Protein AF-A0A1H2B1D7-F1 (afdb_monomer_lite)

Sequence (89 aa):
MHILYDDTTVLPSPENSVSSLLYAEEVPALRALNAVLDPMITDLGDSPDDVYLADPRWTEVVDAARAALLTMRNSGHDDPPAPSTTCVE

Structure (mmCIF, N/CA/C/O backbone):
data_AF-A0A1H2B1D7-F1
#
_entry.id   AF-A0A1H2B1D7-F1
#
loop_
_atom_site.group_PDB
_atom_site.id
_at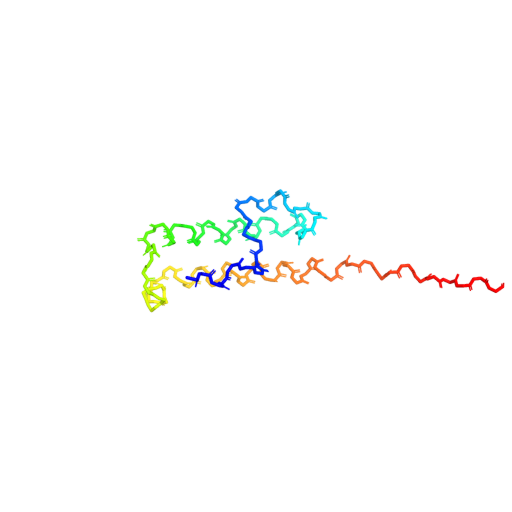om_site.type_symbol
_atom_site.label_atom_id
_atom_site.label_alt_id
_atom_site.label_comp_id
_atom_site.label_asym_id
_atom_site.label_entity_id
_atom_site.label_seq_id
_atom_site.pdbx_PDB_ins_code
_atom_site.Cartn_x
_atom_site.Cartn_y
_atom_site.Cartn_z
_atom_site.occupancy
_atom_site.B_iso_or_equiv
_atom_site.auth_seq_id
_atom_site.auth_comp_id
_atom_site.auth_asym_id
_atom_site.auth_atom_id
_atom_site.pdbx_PDB_model_num
ATOM 1 N N . MET A 1 1 ? -12.200 -20.639 2.064 1.00 44.12 1 MET A N 1
ATOM 2 C CA . MET A 1 1 ? -12.314 -20.218 0.650 1.00 44.12 1 MET A CA 1
ATOM 3 C C . MET A 1 1 ? -11.864 -18.766 0.600 1.00 44.12 1 MET A C 1
ATOM 5 O O . MET A 1 1 ? -12.671 -17.887 0.864 1.00 44.12 1 MET A O 1
ATOM 9 N N . HIS A 1 2 ? -10.562 -18.524 0.413 1.00 48.66 2 HIS A N 1
ATOM 10 C CA . HIS A 1 2 ? -9.997 -17.175 0.294 1.00 48.66 2 HIS A CA 1
ATOM 11 C C . HIS A 1 2 ? -10.067 -16.771 -1.182 1.00 48.66 2 HIS A C 1
ATOM 13 O O . HIS A 1 2 ? -9.183 -17.109 -1.954 1.00 48.66 2 HIS A O 1
ATOM 19 N N . ILE A 1 3 ? -11.168 -16.127 -1.573 1.00 53.44 3 ILE A N 1
ATOM 20 C CA . ILE A 1 3 ? -11.507 -15.800 -2.974 1.00 53.44 3 ILE A CA 1
ATOM 21 C C . ILE A 1 3 ? -11.049 -14.376 -3.357 1.00 53.44 3 ILE A C 1
ATOM 23 O O . ILE A 1 3 ? -11.374 -13.881 -4.425 1.00 53.44 3 ILE A O 1
ATOM 27 N N . LEU A 1 4 ? -10.314 -13.683 -2.480 1.00 51.78 4 LEU A N 1
ATOM 28 C CA . LEU A 1 4 ? -9.920 -12.281 -2.689 1.00 51.78 4 LEU A CA 1
ATOM 29 C C . LEU A 1 4 ? -8.608 -12.112 -3.477 1.00 51.78 4 LEU A C 1
ATOM 31 O O . LEU A 1 4 ? -8.330 -11.015 -3.948 1.00 51.78 4 LEU A O 1
ATOM 35 N N . TYR A 1 5 ? -7.836 -13.190 -3.657 1.00 49.59 5 TYR A N 1
ATOM 36 C CA . TYR A 1 5 ? -6.534 -13.168 -4.341 1.00 49.59 5 TYR A CA 1
ATOM 37 C C . TYR A 1 5 ? -6.493 -13.966 -5.653 1.00 49.59 5 TYR A C 1
ATOM 39 O O . TYR A 1 5 ? -5.432 -14.073 -6.252 1.00 49.59 5 TYR A O 1
ATOM 47 N N . ASP A 1 6 ? -7.614 -14.527 -6.118 1.00 51.47 6 ASP A N 1
ATOM 48 C CA . ASP A 1 6 ? -7.593 -15.441 -7.277 1.00 51.47 6 ASP A CA 1
ATOM 49 C C . ASP A 1 6 ? -7.311 -14.706 -8.605 1.00 51.47 6 ASP A C 1
ATOM 51 O O . ASP A 1 6 ? -6.652 -15.242 -9.489 1.00 51.47 6 ASP A O 1
ATOM 55 N N . ASP A 1 7 ? -7.714 -13.433 -8.700 1.00 53.84 7 ASP A N 1
ATOM 56 C CA . ASP A 1 7 ? -7.500 -12.576 -9.879 1.00 53.84 7 ASP A CA 1
ATOM 57 C C . ASP A 1 7 ? -6.389 -11.527 -9.691 1.00 53.84 7 ASP A C 1
ATOM 59 O O . ASP A 1 7 ? -6.181 -10.669 -10.552 1.00 53.84 7 ASP A O 1
ATOM 63 N N . THR A 1 8 ? -5.659 -11.552 -8.569 1.00 53.41 8 THR A N 1
ATOM 64 C CA . THR A 1 8 ? -4.569 -10.598 -8.318 1.00 53.41 8 THR A CA 1
ATOM 65 C C . THR A 1 8 ? -3.254 -11.333 -8.110 1.00 53.41 8 THR A C 1
ATOM 67 O O . THR A 1 8 ? -3.081 -12.123 -7.186 1.00 53.41 8 THR A O 1
ATOM 70 N N . THR A 1 9 ? -2.282 -11.072 -8.986 1.00 60.62 9 THR A N 1
ATOM 71 C CA . THR A 1 9 ? -0.918 -11.545 -8.742 1.00 60.62 9 THR A CA 1
ATOM 72 C C . THR A 1 9 ? -0.336 -10.717 -7.602 1.00 60.62 9 THR A C 1
ATOM 74 O O . THR A 1 9 ? -0.084 -9.524 -7.760 1.00 60.62 9 THR A O 1
ATOM 77 N N . VAL A 1 10 ? -0.129 -11.345 -6.444 1.00 60.66 10 VAL A N 1
ATOM 78 C CA . VAL A 1 10 ? 0.611 -10.732 -5.338 1.00 60.66 10 VAL A CA 1
ATOM 79 C C . VAL A 1 10 ? 2.072 -10.620 -5.770 1.00 60.66 10 VAL A C 1
ATOM 81 O O . VAL A 1 10 ? 2.694 -11.624 -6.117 1.00 60.66 10 VAL A O 1
ATOM 84 N N . LEU A 1 11 ? 2.610 -9.398 -5.780 1.00 60.22 11 LEU A N 1
ATOM 85 C CA . LEU A 1 11 ? 3.973 -9.092 -6.218 1.00 60.22 11 LEU A CA 1
ATOM 86 C C . LEU A 1 11 ? 4.882 -8.834 -5.007 1.00 60.22 11 LEU A C 1
ATOM 88 O O . LEU A 1 11 ? 5.129 -7.677 -4.673 1.00 60.22 11 LEU A O 1
ATOM 92 N N . PRO A 1 12 ? 5.424 -9.881 -4.351 1.00 61.59 12 PRO A N 1
ATOM 93 C CA . PRO A 1 12 ? 6.339 -9.706 -3.220 1.00 61.59 12 PRO A CA 1
ATOM 94 C C . PRO A 1 12 ? 7.663 -9.038 -3.628 1.00 61.59 12 PRO A C 1
ATOM 96 O O . PRO A 1 12 ? 8.418 -8.566 -2.783 1.00 61.59 12 PRO A O 1
ATOM 99 N N . SER A 1 13 ? 7.969 -9.002 -4.927 1.00 63.47 13 SER A N 1
ATOM 100 C CA . SER A 1 13 ? 9.149 -8.345 -5.491 1.00 63.47 13 SER A CA 1
ATOM 101 C C . SER A 1 13 ? 8.747 -7.619 -6.780 1.00 63.47 13 SER A C 1
ATOM 103 O O . SER A 1 13 ? 8.829 -8.214 -7.858 1.00 63.47 13 SER A O 1
ATOM 105 N N . PRO A 1 14 ? 8.264 -6.364 -6.695 1.00 58.06 14 PRO A N 1
ATOM 106 C CA . PRO A 1 14 ? 7.730 -5.632 -7.847 1.00 58.06 14 PRO A CA 1
ATOM 107 C C . PRO A 1 14 ? 8.755 -5.463 -8.980 1.00 58.06 14 PRO A C 1
ATOM 109 O O . PRO A 1 14 ? 8.385 -5.484 -10.150 1.00 58.06 14 PRO A O 1
ATOM 112 N N . GLU A 1 15 ? 10.053 -5.408 -8.667 1.00 62.22 15 GLU A N 1
ATOM 113 C CA . GLU A 1 15 ? 11.145 -5.407 -9.653 1.00 62.22 15 GLU A CA 1
ATOM 114 C C . GLU A 1 15 ? 11.120 -6.602 -10.620 1.00 62.22 15 GLU A C 1
ATOM 116 O O . GLU A 1 15 ? 11.529 -6.469 -11.770 1.00 62.22 15 GLU A O 1
ATOM 121 N N . ASN A 1 16 ? 10.605 -7.756 -10.186 1.00 63.62 16 ASN A N 1
ATOM 122 C CA . ASN A 1 16 ? 10.554 -8.970 -11.000 1.00 63.62 16 ASN A CA 1
ATOM 123 C C . ASN A 1 16 ? 9.377 -8.963 -11.987 1.00 63.62 16 ASN A C 1
ATOM 125 O O . ASN A 1 16 ? 9.246 -9.885 -12.787 1.00 63.62 16 ASN A O 1
ATOM 129 N N . SER A 1 17 ? 8.502 -7.957 -11.913 1.00 58.19 17 SER A N 1
ATOM 130 C CA . SER A 1 17 ? 7.346 -7.771 -12.807 1.00 58.19 17 SER A CA 1
ATOM 131 C C . SER A 1 17 ? 7.457 -6.528 -13.684 1.00 58.19 17 SER A C 1
ATOM 133 O O . SER A 1 17 ? 6.539 -6.224 -14.453 1.00 58.19 17 SER A O 1
ATOM 135 N N . VAL A 1 18 ? 8.596 -5.833 -13.604 1.00 58.50 18 VAL A N 1
ATOM 136 C CA . VAL A 1 18 ? 8.949 -4.777 -14.551 1.00 58.50 18 VAL A CA 1
ATOM 137 C C . VAL A 1 18 ? 8.935 -5.374 -15.950 1.00 58.50 18 VAL A C 1
ATOM 139 O O . VAL A 1 18 ? 9.518 -6.436 -16.157 1.00 58.50 18 VAL A O 1
ATOM 142 N N . SER A 1 19 ? 8.288 -4.695 -16.898 1.00 55.09 19 SER A N 1
ATOM 143 C CA . SER A 1 19 ? 8.082 -5.062 -18.311 1.00 55.09 19 SER A CA 1
ATOM 144 C C . SER A 1 19 ? 7.014 -6.116 -18.640 1.00 55.09 19 SER A C 1
ATOM 146 O O . SER A 1 19 ? 6.670 -6.235 -19.814 1.00 55.09 19 SER A O 1
ATOM 148 N N . SER A 1 20 ? 6.435 -6.830 -17.662 1.00 59.69 20 SER A N 1
ATOM 149 C CA . SER A 1 20 ? 5.249 -7.680 -17.907 1.00 59.69 20 SER A CA 1
ATOM 150 C C . SER A 1 20 ? 3.946 -7.058 -17.402 1.00 59.69 20 SER A C 1
ATOM 152 O O . SER A 1 20 ? 2.916 -7.194 -18.057 1.00 59.69 20 SER A O 1
ATOM 154 N N . LEU A 1 21 ? 3.993 -6.375 -16.254 1.00 61.97 21 LEU A N 1
ATOM 155 C CA . LEU A 1 21 ? 2.826 -5.771 -15.600 1.00 61.97 21 LEU A CA 1
ATOM 156 C C . LEU A 1 21 ? 3.107 -4.382 -15.027 1.00 61.97 21 LEU A C 1
ATOM 158 O O . LEU A 1 21 ? 2.169 -3.613 -14.850 1.00 61.97 21 LEU A O 1
ATOM 162 N N . LEU A 1 22 ? 4.372 -4.082 -14.719 1.00 67.75 22 LEU A N 1
ATOM 163 C CA . LEU A 1 22 ? 4.787 -2.807 -14.147 1.00 67.75 22 LEU A CA 1
ATOM 164 C C . LEU A 1 22 ? 5.774 -2.086 -15.062 1.00 67.75 22 LEU A C 1
ATOM 166 O O . LEU A 1 22 ? 6.657 -2.705 -15.667 1.00 67.75 22 LEU A O 1
ATOM 170 N N . TYR A 1 23 ? 5.675 -0.769 -15.104 1.00 77.88 23 TYR A N 1
ATOM 171 C CA . TYR A 1 23 ? 6.714 0.095 -15.638 1.00 77.88 23 TYR A CA 1
ATOM 172 C C . TYR A 1 23 ? 7.828 0.301 -14.601 1.00 77.88 23 TYR A C 1
ATOM 174 O O . TYR A 1 23 ? 7.628 0.169 -13.389 1.00 77.88 23 TYR A O 1
ATOM 182 N N . ALA A 1 24 ? 9.043 0.605 -15.061 1.00 78.38 24 ALA A N 1
ATOM 183 C CA . ALA A 1 24 ? 10.203 0.722 -14.174 1.00 78.38 24 ALA A CA 1
ATOM 184 C C . ALA A 1 24 ? 10.029 1.859 -13.150 1.00 78.38 24 ALA A C 1
ATOM 186 O O . ALA A 1 24 ? 10.515 1.771 -12.020 1.00 78.38 24 ALA A O 1
ATOM 187 N N . GLU A 1 25 ? 9.301 2.906 -13.535 1.00 80.69 25 GLU A N 1
ATOM 188 C CA . GLU A 1 25 ? 9.001 4.074 -12.701 1.00 80.69 25 GLU A CA 1
ATOM 189 C C . GLU A 1 25 ? 7.968 3.779 -11.600 1.00 80.69 25 GLU A C 1
ATOM 191 O O . GLU A 1 25 ? 7.910 4.505 -10.607 1.00 80.69 25 GLU A O 1
ATOM 196 N N . GLU A 1 26 ? 7.189 2.699 -11.724 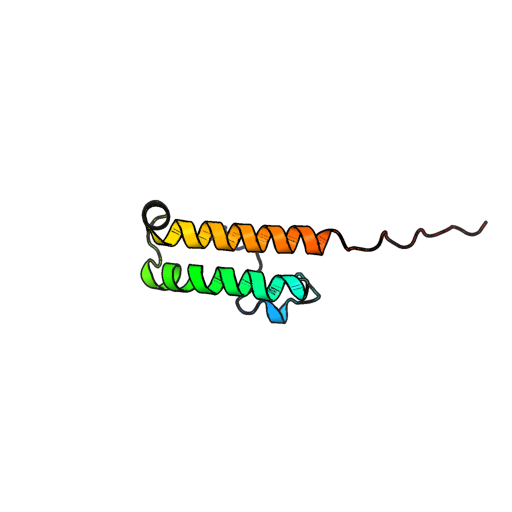1.00 80.69 26 GLU A N 1
ATOM 197 C CA . GLU A 1 26 ? 6.168 2.302 -10.744 1.00 80.69 26 GLU A CA 1
ATOM 198 C C . GLU A 1 26 ? 6.764 1.538 -9.551 1.00 80.69 26 GLU A C 1
ATOM 200 O O . GLU A 1 26 ? 6.228 1.588 -8.439 1.00 80.69 26 GLU A O 1
ATOM 205 N N . VAL A 1 27 ? 7.910 0.872 -9.739 1.00 84.19 27 VAL A N 1
ATOM 206 C CA . VAL A 1 27 ? 8.557 0.044 -8.704 1.00 84.19 27 VAL A CA 1
ATOM 207 C C . VAL A 1 27 ? 8.885 0.820 -7.425 1.00 84.19 27 VAL A C 1
ATOM 209 O O . VAL A 1 27 ? 8.555 0.326 -6.341 1.00 84.19 27 VAL A O 1
ATOM 212 N N . PRO A 1 28 ? 9.501 2.021 -7.472 1.00 86.19 28 PRO A N 1
ATOM 213 C CA . PRO A 1 28 ? 9.786 2.782 -6.259 1.00 86.19 28 PRO A CA 1
ATOM 214 C C . PRO A 1 28 ? 8.516 3.165 -5.494 1.00 86.19 28 PRO A C 1
ATOM 216 O O . PRO A 1 28 ? 8.514 3.143 -4.264 1.00 86.19 28 PRO A O 1
ATOM 219 N N . ALA A 1 29 ? 7.431 3.477 -6.208 1.00 87.62 29 ALA A N 1
ATOM 220 C CA . ALA A 1 29 ? 6.171 3.882 -5.596 1.00 87.62 29 ALA A CA 1
ATOM 221 C C . ALA A 1 29 ? 5.475 2.702 -4.893 1.00 87.62 29 ALA A C 1
ATOM 223 O O . ALA A 1 29 ? 4.998 2.846 -3.768 1.00 87.62 29 ALA A O 1
ATOM 224 N N . LEU A 1 30 ? 5.500 1.511 -5.499 1.00 86.56 30 LEU A N 1
ATOM 225 C CA . LEU A 1 30 ? 4.979 0.288 -4.879 1.00 86.56 30 LEU A CA 1
ATOM 226 C C . LEU A 1 30 ? 5.820 -0.170 -3.683 1.00 86.56 30 LEU A C 1
ATOM 228 O O . LEU A 1 30 ? 5.267 -0.606 -2.674 1.00 86.56 30 LEU A O 1
ATOM 232 N N . ARG A 1 31 ? 7.148 -0.018 -3.742 1.00 88.19 31 ARG A N 1
ATOM 233 C CA . ARG A 1 31 ? 8.017 -0.277 -2.582 1.00 88.19 31 ARG A CA 1
ATOM 234 C C . ARG A 1 31 ? 7.726 0.669 -1.420 1.00 88.19 31 ARG A C 1
ATOM 236 O O . ARG A 1 31 ? 7.734 0.222 -0.278 1.00 88.19 31 ARG A O 1
ATOM 243 N N . ALA A 1 32 ? 7.459 1.946 -1.698 1.00 89.00 32 ALA A N 1
ATOM 244 C CA . ALA A 1 32 ? 7.093 2.915 -0.668 1.00 89.00 32 ALA A CA 1
ATOM 245 C C . ALA A 1 32 ? 5.766 2.546 0.015 1.00 89.00 32 ALA A C 1
ATOM 247 O O . ALA A 1 32 ? 5.683 2.592 1.238 1.00 89.00 32 ALA A O 1
ATOM 248 N N . LEU A 1 33 ? 4.766 2.100 -0.755 1.00 91.44 33 LEU A N 1
ATOM 249 C CA . LEU A 1 33 ? 3.524 1.559 -0.198 1.00 91.44 33 LEU A CA 1
ATOM 250 C C . LEU A 1 33 ? 3.779 0.313 0.662 1.00 91.44 33 LEU A C 1
ATOM 252 O O . LEU A 1 33 ? 3.277 0.223 1.780 1.00 91.44 33 LEU A O 1
ATOM 256 N N . ASN A 1 34 ? 4.590 -0.631 0.179 1.00 89.25 34 ASN A N 1
ATOM 257 C CA . ASN A 1 34 ? 4.907 -1.835 0.945 1.00 89.25 34 ASN A CA 1
ATOM 258 C C . ASN A 1 34 ? 5.619 -1.504 2.265 1.00 89.25 34 ASN A C 1
ATOM 260 O O . ASN A 1 34 ? 5.325 -2.115 3.283 1.00 89.25 34 ASN A O 1
ATOM 264 N N . ALA A 1 35 ? 6.510 -0.510 2.275 1.00 91.38 35 ALA A N 1
ATOM 265 C CA . ALA A 1 35 ? 7.252 -0.119 3.473 1.00 91.38 35 ALA A CA 1
ATOM 266 C C . ALA A 1 35 ? 6.358 0.374 4.624 1.00 91.38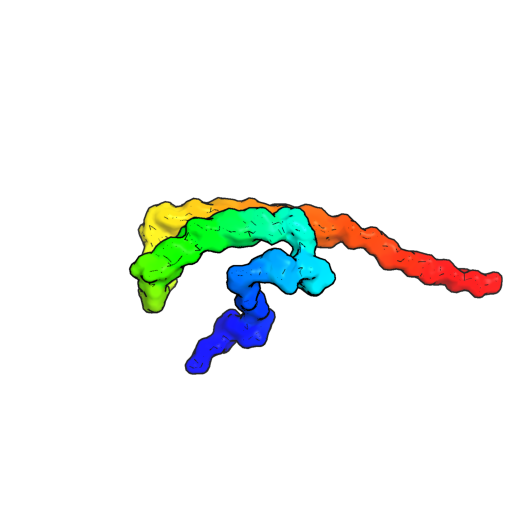 35 ALA A C 1
ATOM 268 O O . ALA A 1 35 ? 6.748 0.240 5.781 1.00 91.38 35 ALA A O 1
ATOM 269 N N . VAL A 1 36 ? 5.181 0.930 4.319 1.00 92.81 36 VAL A N 1
ATOM 270 C CA . VAL A 1 36 ? 4.224 1.401 5.336 1.00 92.81 36 VAL A CA 1
ATOM 271 C C . VAL A 1 36 ? 3.147 0.364 5.652 1.00 92.81 36 VAL A C 1
ATOM 273 O O . VAL A 1 36 ? 2.690 0.277 6.789 1.00 92.81 36 VAL A O 1
ATOM 276 N N . LEU A 1 37 ? 2.764 -0.454 4.669 1.00 90.44 37 LEU A N 1
ATOM 277 C CA . LEU A 1 37 ? 1.717 -1.460 4.824 1.00 90.44 37 LEU A CA 1
ATOM 278 C C . LEU A 1 37 ? 2.225 -2.748 5.495 1.00 90.44 37 LEU A C 1
ATOM 280 O O . LEU A 1 37 ? 1.538 -3.296 6.353 1.00 90.44 37 LEU A O 1
ATOM 284 N N . ASP A 1 38 ? 3.424 -3.219 5.148 1.00 91.62 38 ASP A N 1
ATOM 285 C CA . ASP A 1 38 ? 3.989 -4.485 5.642 1.00 91.62 38 ASP A CA 1
ATOM 286 C C . ASP A 1 38 ? 4.168 -4.531 7.174 1.00 91.62 38 ASP A C 1
ATOM 288 O O . ASP A 1 38 ? 3.761 -5.522 7.789 1.00 91.62 38 ASP A O 1
ATOM 292 N N . PRO A 1 39 ? 4.652 -3.465 7.850 1.00 92.06 39 PRO A N 1
ATOM 293 C CA . PRO A 1 39 ? 4.702 -3.442 9.312 1.00 92.06 39 PRO A CA 1
ATOM 294 C C . PRO A 1 39 ? 3.310 -3.515 9.944 1.00 92.06 39 PRO A C 1
ATOM 296 O O . PRO A 1 39 ? 3.114 -4.186 10.951 1.00 92.06 39 PRO A O 1
ATOM 299 N N . MET A 1 40 ? 2.324 -2.852 9.335 1.00 92.38 40 MET A N 1
ATOM 300 C CA . MET A 1 40 ? 0.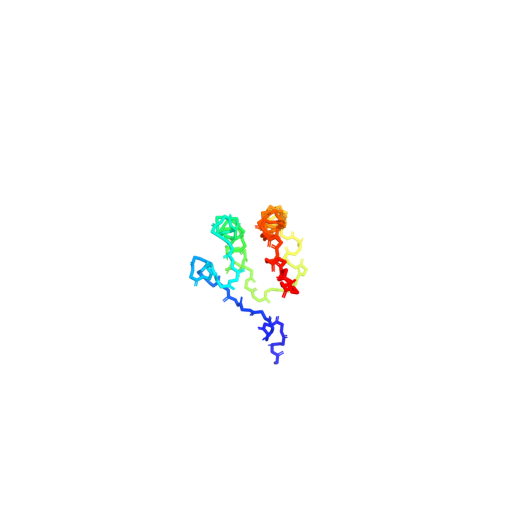952 -2.844 9.835 1.00 92.38 40 MET A CA 1
ATOM 301 C C . MET A 1 40 ? 0.297 -4.223 9.694 1.00 92.38 40 MET A C 1
ATOM 303 O O . MET A 1 40 ? -0.346 -4.679 10.635 1.00 92.38 40 MET A O 1
ATOM 307 N N . ILE A 1 41 ? 0.523 -4.917 8.573 1.00 90.69 41 ILE A N 1
ATOM 308 C CA . ILE A 1 41 ? 0.088 -6.309 8.374 1.00 90.69 41 ILE A CA 1
ATOM 309 C C . ILE A 1 41 ? 0.799 -7.246 9.353 1.00 90.69 41 ILE A C 1
ATOM 311 O O . ILE A 1 41 ? 0.164 -8.120 9.936 1.00 90.69 41 ILE A O 1
ATOM 315 N N . THR A 1 42 ? 2.102 -7.058 9.567 1.00 91.75 42 THR A N 1
ATOM 316 C CA . THR A 1 42 ? 2.882 -7.872 10.510 1.00 91.75 42 THR A CA 1
ATOM 317 C C . THR A 1 42 ? 2.362 -7.730 11.942 1.00 91.75 42 THR A C 1
ATOM 319 O O . THR A 1 42 ? 2.258 -8.726 12.657 1.00 91.75 42 THR A O 1
ATOM 322 N N . ASP A 1 43 ? 2.008 -6.511 12.351 1.00 92.81 43 ASP A N 1
ATOM 323 C CA . ASP A 1 43 ? 1.548 -6.225 13.711 1.00 92.81 43 ASP A CA 1
ATOM 324 C C . ASP A 1 43 ? 0.085 -6.624 13.944 1.00 92.81 43 ASP A C 1
ATOM 326 O O . ASP A 1 43 ? -0.249 -7.169 14.997 1.00 92.81 43 ASP A O 1
ATOM 330 N N . LEU A 1 44 ? -0.804 -6.317 12.993 1.00 90.94 44 LEU A N 1
ATOM 331 C CA . LEU A 1 44 ? -2.246 -6.532 13.139 1.00 90.94 44 LEU A CA 1
ATOM 332 C C . LEU A 1 44 ? -2.681 -7.929 12.678 1.00 90.94 44 LEU A C 1
ATOM 334 O O . LEU A 1 44 ? -3.687 -8.440 13.172 1.00 90.94 44 LEU A O 1
ATOM 338 N N . GLY A 1 45 ? -1.936 -8.569 11.775 1.00 92.75 45 GLY A N 1
ATOM 339 C CA . GLY A 1 45 ? -2.206 -9.920 11.285 1.00 92.75 45 GLY A CA 1
ATOM 340 C C . GLY A 1 45 ? -3.638 -10.080 10.767 1.00 92.75 45 GLY A C 1
ATOM 341 O O . GLY A 1 45 ? -4.137 -9.240 10.021 1.00 92.75 45 GLY A O 1
ATOM 342 N N . ASP A 1 46 ? -4.330 -11.122 11.228 1.00 91.44 46 ASP A N 1
ATOM 343 C CA . ASP A 1 46 ? -5.718 -11.435 10.847 1.00 91.44 46 ASP A CA 1
ATOM 344 C C . ASP A 1 46 ? -6.775 -10.616 11.617 1.00 91.44 46 ASP A C 1
ATOM 346 O O . ASP A 1 46 ? -7.918 -11.050 11.793 1.00 91.44 46 ASP A O 1
ATOM 350 N N . SER A 1 47 ? -6.400 -9.443 12.135 1.00 92.75 47 SER A N 1
ATOM 351 C CA . SER A 1 47 ? -7.352 -8.539 12.781 1.00 92.75 47 SER A CA 1
ATOM 352 C C . SER A 1 47 ? -8.451 -8.106 11.803 1.00 92.75 47 SER A C 1
ATOM 354 O O . SER A 1 47 ? -8.196 -7.974 10.606 1.00 92.75 47 SER A O 1
ATOM 356 N N . PRO A 1 48 ? -9.677 -7.861 12.293 1.00 91.00 48 PRO A N 1
ATOM 357 C CA . PRO A 1 48 ? -10.769 -7.410 11.443 1.00 91.00 48 PRO A CA 1
ATOM 358 C C . PRO A 1 48 ? -10.511 -6.003 10.879 1.00 91.00 48 PRO A C 1
ATOM 360 O O . PRO A 1 48 ? -9.781 -5.200 11.464 1.00 91.00 48 PRO A O 1
ATOM 363 N N . ASP A 1 49 ? -11.123 -5.701 9.732 1.00 88.69 49 ASP A N 1
ATOM 364 C CA . ASP A 1 49 ? -10.891 -4.463 8.975 1.00 88.69 49 ASP A CA 1
ATOM 365 C C . ASP A 1 49 ? -11.122 -3.191 9.806 1.00 88.69 49 ASP A C 1
ATOM 367 O O . ASP A 1 49 ? -10.432 -2.193 9.619 1.00 88.69 49 ASP A O 1
ATOM 371 N N . ASP A 1 50 ? -12.064 -3.205 10.749 1.00 94.81 50 ASP A N 1
ATOM 372 C CA . ASP A 1 50 ? -12.337 -2.073 11.639 1.00 94.81 50 ASP A CA 1
ATOM 373 C C . ASP A 1 50 ? -11.134 -1.713 12.524 1.00 94.81 50 ASP A C 1
ATOM 375 O O . ASP A 1 50 ? -10.916 -0.534 12.805 1.00 94.81 50 ASP A O 1
ATOM 379 N N . VAL A 1 51 ? -10.311 -2.698 12.895 1.00 92.25 51 VAL A N 1
ATOM 380 C CA . VAL A 1 51 ? -9.051 -2.484 13.623 1.00 92.25 51 VAL A CA 1
ATOM 381 C C . VAL A 1 51 ? -8.009 -1.830 12.719 1.00 92.25 51 VAL A C 1
ATOM 383 O O . VAL A 1 51 ? -7.349 -0.886 13.148 1.00 92.25 51 VAL A O 1
ATOM 386 N N . TYR A 1 52 ? -7.905 -2.265 11.461 1.00 90.19 52 TYR A N 1
ATOM 387 C CA . TYR A 1 52 ? -7.031 -1.625 10.474 1.00 90.19 52 TYR A CA 1
ATOM 388 C C . TYR A 1 52 ? -7.446 -0.169 10.223 1.00 90.19 52 TYR A C 1
ATOM 390 O O . TYR A 1 52 ? -6.605 0.725 10.251 1.00 90.19 52 TYR A O 1
ATOM 398 N N . LEU A 1 53 ? -8.742 0.094 10.038 1.00 93.00 53 LEU A N 1
ATOM 399 C CA . LEU A 1 53 ? -9.272 1.436 9.770 1.00 93.00 53 LEU A CA 1
ATOM 400 C C . LEU A 1 53 ? -9.144 2.392 10.965 1.00 93.00 53 LEU A C 1
ATOM 402 O O . LEU A 1 53 ? -9.099 3.609 10.773 1.00 93.00 53 LEU A O 1
ATOM 406 N N . ALA A 1 54 ? -9.124 1.859 12.187 1.00 93.94 54 ALA A N 1
ATOM 407 C CA . ALA A 1 54 ? -8.961 2.640 13.409 1.00 93.94 54 ALA A CA 1
ATOM 408 C C . ALA A 1 54 ? -7.489 2.918 13.765 1.00 93.94 54 ALA A C 1
ATOM 410 O O . ALA A 1 54 ? -7.229 3.779 14.611 1.00 93.94 54 ALA A O 1
ATOM 411 N N . ASP A 1 55 ? -6.529 2.213 13.157 1.00 93.56 55 ASP A N 1
ATOM 412 C CA . ASP A 1 55 ? -5.105 2.409 13.429 1.00 93.56 55 ASP A CA 1
ATOM 413 C C . ASP A 1 55 ? -4.637 3.779 12.890 1.00 93.56 55 ASP A C 1
ATOM 415 O O . ASP A 1 55 ? -4.847 4.090 11.714 1.00 93.56 55 ASP A O 1
ATOM 419 N N . PRO A 1 56 ? -3.964 4.617 13.700 1.00 93.81 56 PRO A N 1
ATOM 420 C CA . PRO A 1 56 ? -3.459 5.916 13.253 1.00 93.81 56 PRO A CA 1
ATOM 421 C C . PRO A 1 56 ? -2.539 5.848 12.023 1.00 93.81 56 PRO A C 1
ATOM 423 O O . PRO A 1 56 ? -2.502 6.801 11.239 1.00 93.81 56 PRO A O 1
ATOM 426 N N . ARG A 1 57 ? -1.822 4.731 11.831 1.00 92.88 57 ARG A N 1
ATOM 427 C CA . ARG A 1 57 ? -0.926 4.488 10.686 1.00 92.88 57 ARG A CA 1
ATOM 428 C C . ARG A 1 57 ? -1.684 4.329 9.369 1.00 92.88 57 ARG A C 1
ATOM 430 O O . ARG A 1 57 ? -1.105 4.535 8.306 1.00 92.88 57 ARG A O 1
ATOM 437 N N . TRP A 1 58 ? -2.984 4.034 9.416 1.00 92.81 58 TRP A N 1
ATOM 438 C CA . TRP A 1 58 ? -3.810 3.837 8.225 1.00 92.81 58 TRP A CA 1
ATOM 439 C C . TRP A 1 58 ? -3.809 5.045 7.282 1.00 92.81 58 TRP A C 1
ATOM 441 O O . TRP A 1 58 ? -3.820 4.891 6.062 1.00 92.81 58 TRP A O 1
ATOM 451 N N . THR A 1 59 ? -3.736 6.261 7.832 1.00 94.19 59 THR A N 1
ATOM 452 C CA . THR A 1 59 ? -3.670 7.488 7.020 1.00 94.19 59 THR A CA 1
ATOM 453 C C . THR A 1 59 ? -2.426 7.499 6.126 1.00 94.19 59 THR A C 1
ATOM 455 O O . THR A 1 59 ? -2.521 7.809 4.941 1.00 94.19 59 THR A O 1
ATOM 458 N N . GLU A 1 60 ? -1.278 7.088 6.667 1.00 92.19 60 GLU A N 1
ATOM 459 C CA . GLU A 1 60 ? -0.010 7.026 5.934 1.00 92.19 60 GLU A CA 1
ATOM 460 C C . GLU A 1 60 ? -0.052 5.968 4.821 1.00 92.19 60 GLU A C 1
ATOM 462 O O . GLU A 1 60 ? 0.415 6.213 3.707 1.00 92.19 60 GLU A O 1
ATOM 467 N N . VAL A 1 61 ? -0.700 4.827 5.079 1.00 92.19 61 VAL A N 1
ATOM 468 C CA . VAL A 1 61 ? -0.953 3.788 4.068 1.00 92.19 61 VAL A CA 1
ATOM 469 C C . VAL 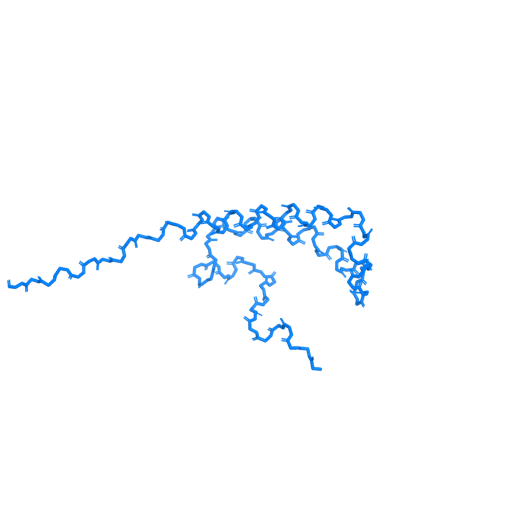A 1 61 ? -1.799 4.335 2.916 1.00 92.19 61 VAL A C 1
ATOM 471 O O . VAL A 1 61 ? -1.459 4.132 1.748 1.00 92.19 61 VAL A O 1
ATOM 474 N N . VAL A 1 62 ? -2.883 5.056 3.217 1.00 94.06 62 VAL A N 1
ATOM 475 C CA . VAL A 1 62 ? -3.767 5.642 2.194 1.00 94.06 62 VAL A CA 1
ATOM 476 C C . VAL A 1 62 ? -3.036 6.694 1.355 1.00 94.06 62 VAL A C 1
ATOM 478 O O . VAL A 1 62 ? -3.219 6.737 0.133 1.00 94.06 62 VAL A O 1
ATOM 481 N N . ASP A 1 63 ? -2.192 7.518 1.973 1.00 93.62 63 ASP A N 1
ATOM 482 C CA . ASP A 1 63 ? -1.397 8.523 1.264 1.00 93.62 63 ASP A CA 1
ATOM 483 C C . ASP A 1 63 ? -0.353 7.874 0.343 1.00 93.62 63 ASP A C 1
ATOM 485 O O . ASP A 1 63 ? -0.246 8.249 -0.832 1.00 93.62 63 ASP A O 1
ATOM 489 N N . ALA A 1 64 ? 0.350 6.842 0.818 1.00 91.50 64 ALA A N 1
ATOM 490 C CA . ALA A 1 64 ? 1.292 6.076 0.004 1.00 91.50 64 ALA A CA 1
ATOM 491 C C . ALA A 1 64 ? 0.591 5.358 -1.163 1.00 91.50 64 ALA A C 1
ATOM 493 O O . ALA A 1 64 ? 1.078 5.385 -2.297 1.00 91.50 64 ALA A O 1
ATOM 494 N N . ALA A 1 65 ? -0.593 4.784 -0.927 1.00 91.25 65 ALA A N 1
ATOM 495 C CA . ALA A 1 65 ? -1.391 4.133 -1.964 1.00 91.25 65 ALA A CA 1
ATOM 496 C C . ALA A 1 65 ? -1.856 5.131 -3.033 1.00 91.25 65 ALA A C 1
ATOM 498 O O . ALA A 1 65 ? -1.823 4.836 -4.231 1.00 91.25 65 ALA A O 1
ATOM 499 N N . ARG A 1 66 ? -2.241 6.345 -2.623 1.00 91.94 66 ARG A N 1
ATOM 500 C CA . ARG A 1 66 ? -2.605 7.421 -3.552 1.00 91.94 66 ARG A CA 1
ATOM 501 C C . ARG A 1 66 ? -1.418 7.844 -4.413 1.00 91.94 66 ARG A C 1
ATOM 503 O O . ARG A 1 66 ? -1.597 8.051 -5.613 1.00 91.94 66 ARG A O 1
ATOM 510 N N . ALA A 1 67 ? -0.232 7.966 -3.823 1.00 89.69 67 ALA A N 1
ATOM 511 C CA . ALA A 1 67 ? 0.986 8.293 -4.557 1.00 89.69 67 ALA A CA 1
ATOM 512 C C . ALA A 1 67 ? 1.332 7.202 -5.584 1.00 89.69 67 ALA A C 1
ATOM 514 O O . ALA A 1 67 ? 1.574 7.521 -6.746 1.00 89.69 67 ALA A O 1
ATOM 515 N N . ALA A 1 68 ? 1.259 5.925 -5.194 1.00 88.81 68 ALA A N 1
ATOM 516 C CA . ALA A 1 68 ? 1.474 4.801 -6.104 1.00 88.81 68 ALA A CA 1
ATOM 517 C C . ALA A 1 68 ? 0.477 4.799 -7.272 1.00 88.81 68 ALA A C 1
ATOM 519 O O . ALA A 1 68 ? 0.886 4.699 -8.427 1.00 88.81 68 ALA A O 1
ATOM 520 N N . LEU A 1 69 ? -0.814 5.012 -6.995 1.00 86.81 69 LEU A N 1
ATOM 521 C CA . LEU A 1 69 ? -1.844 5.087 -8.033 1.00 86.81 69 LEU A CA 1
ATOM 522 C C . LEU A 1 69 ? -1.602 6.234 -9.027 1.00 86.81 69 LEU A C 1
ATOM 524 O O . LEU A 1 69 ? -1.870 6.084 -10.218 1.00 86.81 69 LEU A O 1
ATOM 528 N N . LEU A 1 70 ? -1.126 7.389 -8.554 1.00 88.69 70 LEU A N 1
ATOM 529 C CA . LEU A 1 70 ? -0.789 8.515 -9.428 1.00 88.69 70 LEU A CA 1
ATOM 530 C C . LEU A 1 70 ? 0.384 8.181 -10.348 1.00 88.69 70 LEU A C 1
ATOM 532 O O . LEU A 1 70 ? 0.306 8.477 -11.538 1.00 88.69 70 LEU A O 1
ATOM 536 N N . THR A 1 71 ? 1.426 7.534 -9.825 1.00 87.50 71 THR A N 1
ATOM 537 C CA . THR A 1 71 ? 2.550 7.061 -10.641 1.00 87.50 71 THR A CA 1
ATOM 538 C C . THR A 1 71 ? 2.064 6.098 -11.718 1.00 87.50 71 THR A C 1
ATOM 540 O O . THR A 1 71 ? 2.328 6.336 -12.891 1.00 87.50 71 THR A O 1
ATOM 543 N N . MET A 1 72 ? 1.252 5.102 -11.350 1.00 82.75 72 MET A N 1
ATOM 544 C CA . MET A 1 72 ? 0.751 4.116 -12.313 1.00 82.75 72 MET A CA 1
ATOM 545 C C . MET A 1 72 ? -0.119 4.735 -13.414 1.00 82.75 72 MET A C 1
ATOM 547 O O . MET A 1 72 ? -0.023 4.384 -14.588 1.00 82.75 72 MET A O 1
ATOM 551 N N . ARG A 1 73 ? -0.960 5.715 -13.061 1.00 85.62 73 ARG A N 1
ATOM 552 C CA . ARG A 1 73 ? -1.770 6.450 -14.046 1.00 85.62 73 ARG A CA 1
ATOM 553 C C . ARG A 1 73 ? -0.929 7.259 -15.025 1.00 85.62 73 ARG A C 1
ATOM 555 O O . ARG A 1 73 ? -1.328 7.393 -16.177 1.00 85.62 73 ARG A O 1
ATOM 562 N N . ASN A 1 74 ? 0.186 7.813 -14.563 1.00 84.06 74 ASN A N 1
ATOM 563 C CA . ASN A 1 74 ? 1.070 8.607 -15.405 1.00 84.06 74 ASN A CA 1
ATOM 564 C C . ASN A 1 74 ? 1.901 7.709 -16.330 1.00 84.06 74 ASN A C 1
ATOM 566 O O . ASN A 1 74 ? 2.038 8.037 -17.503 1.00 84.06 74 ASN A O 1
ATOM 570 N N . SER A 1 75 ? 2.377 6.562 -15.837 1.00 74.81 75 SER A N 1
ATOM 571 C CA . SER A 1 75 ? 3.123 5.580 -16.634 1.00 74.81 75 SER A CA 1
ATOM 572 C C . SER A 1 75 ? 2.254 4.903 -17.702 1.00 74.81 75 SER A C 1
ATOM 574 O O . SER A 1 75 ? 2.698 4.701 -18.827 1.00 74.81 75 SER A O 1
ATOM 576 N N . GLY A 1 76 ? 0.975 4.635 -17.410 1.00 62.16 76 GLY A N 1
ATOM 577 C CA . GLY A 1 76 ? 0.037 4.045 -18.375 1.00 62.16 76 GLY A CA 1
ATOM 578 C C . GLY A 1 76 ? -0.425 4.970 -19.514 1.00 62.16 76 GLY A C 1
ATOM 579 O O . GLY A 1 76 ? -1.099 4.500 -20.427 1.00 62.16 76 GLY A O 1
ATOM 580 N N . HIS A 1 77 ? -0.107 6.270 -19.476 1.00 55.00 77 HIS A N 1
ATOM 581 C CA . HIS A 1 77 ? -0.460 7.224 -20.540 1.00 55.00 77 HIS A CA 1
ATOM 582 C C . HIS A 1 77 ? 0.611 7.339 -21.642 1.00 55.00 77 HIS A C 1
ATOM 584 O O . HIS A 1 77 ? 0.332 7.921 -22.687 1.00 55.00 77 HIS A O 1
ATOM 590 N N . ASP A 1 78 ? 1.805 6.776 -21.434 1.00 51.97 78 ASP A N 1
ATOM 591 C CA . ASP A 1 78 ? 2.942 6.851 -22.366 1.00 51.97 78 ASP A CA 1
ATOM 592 C C . ASP A 1 78 ? 3.049 5.617 -23.290 1.00 51.97 78 ASP A C 1
ATOM 594 O O . ASP A 1 78 ? 4.112 5.307 -23.827 1.00 51.97 78 ASP A O 1
ATOM 598 N N . ASP A 1 79 ? 1.941 4.898 -23.501 1.00 50.19 79 ASP A N 1
ATOM 599 C CA . ASP A 1 79 ? 1.868 3.878 -24.549 1.00 50.19 79 ASP A CA 1
ATOM 600 C C . ASP A 1 79 ? 1.801 4.607 -25.911 1.00 50.19 79 ASP A C 1
ATOM 602 O O . ASP A 1 79 ? 0.847 5.363 -26.155 1.00 50.19 79 ASP A O 1
ATOM 606 N N . PRO A 1 80 ? 2.804 4.479 -26.806 1.00 52.97 80 PRO A N 1
ATOM 607 C CA . PRO A 1 80 ? 2.738 5.110 -28.118 1.00 52.97 80 PRO A CA 1
ATOM 608 C C . PRO A 1 80 ? 1.489 4.605 -28.853 1.00 52.97 80 PRO A C 1
ATOM 610 O O . PRO A 1 80 ? 1.180 3.413 -28.776 1.00 52.97 80 PRO A O 1
ATOM 613 N N . PRO A 1 81 ? 0.758 5.463 -29.598 1.00 49.41 81 PRO A N 1
ATOM 614 C CA . PRO A 1 81 ? -0.372 4.990 -30.384 1.00 49.41 81 PRO A CA 1
ATOM 615 C C . PRO A 1 81 ? 0.118 3.852 -31.278 1.00 49.41 81 PRO A C 1
ATOM 617 O O . PRO A 1 81 ? 1.109 4.015 -31.997 1.00 49.41 81 PRO A O 1
ATOM 620 N N . ALA A 1 82 ? -0.554 2.697 -31.182 1.00 54.62 82 ALA A N 1
ATOM 621 C CA . ALA A 1 82 ? -0.257 1.512 -31.977 1.00 54.62 82 ALA A CA 1
ATOM 622 C C . ALA A 1 82 ? 0.053 1.928 -33.423 1.00 54.62 82 ALA A C 1
ATOM 624 O O . ALA A 1 82 ? -0.661 2.788 -33.954 1.00 54.62 82 ALA A O 1
ATOM 625 N N . PRO A 1 83 ? 1.102 1.374 -34.065 1.00 50.91 83 PRO A N 1
ATOM 626 C CA . PRO A 1 83 ? 1.492 1.807 -35.394 1.00 50.91 83 PRO A CA 1
ATOM 627 C C . PRO A 1 83 ? 0.286 1.656 -36.313 1.00 50.91 83 PRO A C 1
ATOM 629 O O . PRO A 1 83 ? -0.172 0.539 -36.572 1.00 50.91 83 PRO A O 1
ATOM 632 N N . SER A 1 84 ? -0.247 2.793 -36.767 1.00 46.78 84 SER A N 1
ATOM 633 C CA . SER A 1 84 ? -1.278 2.843 -37.789 1.00 46.78 84 SER A CA 1
ATOM 634 C C . SER A 1 84 ? -0.778 1.988 -38.939 1.00 46.78 84 SER A C 1
ATOM 636 O O . SER A 1 84 ? 0.183 2.345 -39.621 1.00 46.78 84 SER A O 1
ATOM 638 N N . THR A 1 85 ? -1.385 0.815 -39.107 1.00 48.78 85 THR A N 1
ATOM 639 C CA . THR A 1 85 ? -1.158 -0.016 -40.280 1.00 48.78 85 THR A CA 1
ATOM 640 C C . THR A 1 85 ? -1.764 0.759 -41.436 1.00 48.78 85 THR A C 1
ATOM 642 O O . THR A 1 85 ? -2.951 0.650 -41.729 1.00 48.78 85 THR A O 1
ATOM 645 N N . THR A 1 86 ? -0.961 1.633 -42.036 1.00 54.03 86 THR A N 1
ATOM 646 C CA . THR A 1 86 ? -1.258 2.226 -43.328 1.00 54.03 86 THR A CA 1
ATOM 647 C C . THR A 1 86 ? -1.273 1.066 -44.310 1.00 54.03 86 THR A C 1
ATOM 649 O O . THR A 1 86 ? -0.222 0.578 -44.724 1.00 54.03 86 THR A O 1
ATOM 652 N N . CYS A 1 87 ? -2.472 0.580 -44.628 1.00 48.66 87 CYS A N 1
ATOM 653 C CA . CYS A 1 87 ? -2.699 -0.214 -45.823 1.00 48.66 87 CYS A CA 1
ATOM 654 C C . CYS A 1 87 ? -2.171 0.603 -47.005 1.00 48.66 87 CYS A C 1
ATOM 656 O O . CYS A 1 87 ? -2.683 1.682 -47.296 1.00 48.66 87 CYS A O 1
ATOM 658 N N . VAL A 1 88 ? -1.098 0.120 -47.624 1.00 55.25 88 VAL A N 1
ATOM 659 C CA . VAL A 1 88 ? -0.645 0.604 -48.925 1.00 55.25 88 VAL A CA 1
ATOM 660 C C . VAL A 1 88 ? -1.582 -0.030 -49.951 1.00 55.25 88 VAL A C 1
ATOM 662 O O . VAL A 1 88 ? -1.575 -1.253 -50.093 1.00 55.25 88 VAL A O 1
ATOM 665 N N . GLU A 1 89 ? -2.432 0.791 -50.574 1.00 55.03 89 GLU A N 1
ATOM 666 C CA . GLU A 1 89 ? -3.128 0.453 -51.829 1.00 55.03 89 GLU A CA 1
ATOM 667 C C . GLU A 1 89 ? -2.146 0.383 -53.005 1.00 55.03 89 GLU A C 1
ATOM 669 O O . GLU A 1 89 ? -1.211 1.221 -53.053 1.00 55.03 89 GLU A O 1
#

Radius of gyration: 17.88 Å; chains: 1; bounding box: 24×29×66 Å

Foldseek 3Di:
DPPPPPPPDDCPPVVVCDPPNDPPQLRVLVVQLCVLVVVVCVVQPPPDVVVCVPDPSNVVNVVSVVSSVVSRVVVVVPDPPDPPPPPDD

pLDDT: mean 75.67, std 17.43, range [44.12, 94.81]

Seconda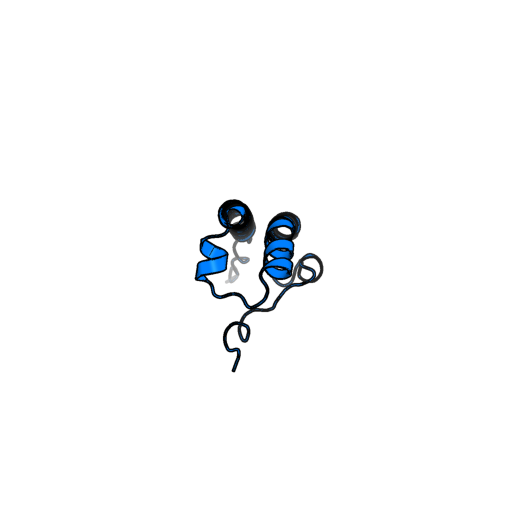ry structure (DSSP, 8-state):
---SSTT----SSGGGGBTTTB-TTHHHHHHHHHHHHHHHHHHHTT--HHHHHHSTTHHHHHHHHHHHHHHHHHHTT------------